Protein AF-X0WGN7-F1 (afdb_monomer_lite)

Foldseek 3Di:
DAEDADQDQCPDDPVRVVVCVVVVHQYHHNLLRNCLVVQLVVVVVVCVVVVHDDDPVVSVVSSVVVSVVSVVQLQVQCVVVPNHSPSVRSNVRSVD

Secondary structure (DSSP, 8-state):
--EEE--SSS-S-HHHHHHHHHTT-EEE-HHHHTTHHHHHHHHHHHHHHHT-PPPHHHHHHHHHHHHHHHHHHHHHHHHHTT-TT-HHHHHHHHT-

Organism: NCBI:txid412755

InterPro domains:
  IPR006096 Glutamate/phenylalanine/leucine/valine/L-tryptophan dehydrogenase, C-terminal [PF00208] (3-96)
  IPR006096 Glutamate/phenylalanine/leucine/valine/L-tryptophan dehydrogenase, C-terminal [SM00839] (1-96)
  IPR036291 NAD(P)-binding domain superfamily [SSF51735] (3-96)
  IPR050724 Glutamate/Leucine/Phenylalanine/Valine dehydrogenases [PTHR43571] (3-96)

Sequence (96 aa):
MLLVSEGANMPTVPEGVDIFLQEKLLYGPGKAANAGGVSVSGLEMTQNSMRLVWTREEVDNRLKMIMKSIHQTSLEAAEQYGTPGNYVNGANIAGF

Structure (mmCIF, N/CA/C/O backbone):
data_AF-X0WGN7-F1
#
_entry.id   AF-X0WGN7-F1
#
loop_
_atom_site.group_PDB
_atom_site.id
_atom_site.type_symbol
_atom_site.label_atom_id
_atom_site.label_alt_id
_atom_site.label_comp_id
_atom_site.label_asym_id
_atom_site.label_entity_id
_atom_site.label_seq_id
_atom_site.pdbx_PDB_ins_code
_atom_site.Cartn_x
_atom_site.Cartn_y
_atom_site.Cartn_z
_atom_site.occupancy
_atom_site.B_iso_or_equiv
_atom_site.auth_seq_id
_atom_site.auth_comp_id
_atom_site.auth_asym_id
_atom_site.auth_atom_id
_atom_site.pdbx_PDB_model_num
ATOM 1 N N . MET A 1 1 ? -0.619 -11.488 17.295 1.00 71.88 1 MET A N 1
ATOM 2 C CA . MET A 1 1 ? -1.275 -10.315 16.681 1.00 71.88 1 MET A CA 1
ATOM 3 C C . MET A 1 1 ? -1.707 -10.718 15.284 1.00 71.88 1 MET A C 1
ATOM 5 O O . MET A 1 1 ? -0.892 -11.311 14.587 1.00 71.88 1 MET A O 1
ATOM 9 N N . LEU A 1 2 ? -2.971 -10.495 14.925 1.00 91.56 2 LEU A N 1
ATOM 10 C CA . LEU A 1 2 ? -3.548 -10.902 13.641 1.00 91.56 2 LEU A CA 1
ATOM 11 C C . LEU A 1 2 ? -3.743 -9.660 12.753 1.00 91.56 2 LEU A C 1
ATOM 13 O O . LEU A 1 2 ? -4.064 -8.586 13.264 1.00 91.56 2 LEU A O 1
ATOM 17 N N . LEU A 1 3 ? -3.514 -9.816 11.448 1.00 94.25 3 LEU A N 1
ATOM 18 C CA . LEU A 1 3 ? -3.658 -8.776 10.427 1.00 94.25 3 LEU A CA 1
ATOM 19 C C . LEU A 1 3 ? -4.581 -9.284 9.321 1.00 94.25 3 LEU A C 1
ATOM 21 O O . LEU A 1 3 ? -4.357 -10.371 8.787 1.00 94.25 3 LEU A O 1
ATOM 25 N N . VAL A 1 4 ? -5.557 -8.465 8.942 1.00 96.31 4 VAL A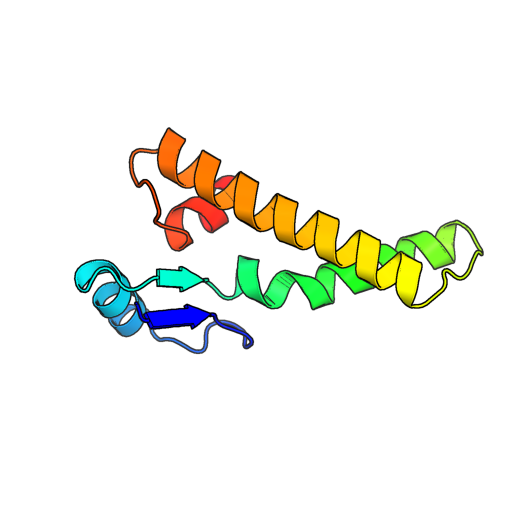 N 1
ATOM 26 C CA . VAL A 1 4 ? -6.343 -8.626 7.713 1.00 96.31 4 VAL A CA 1
ATOM 27 C C . VAL A 1 4 ? -5.885 -7.557 6.724 1.00 96.31 4 VAL A C 1
ATOM 29 O O . VAL A 1 4 ? -5.849 -6.378 7.061 1.00 96.31 4 VAL A O 1
ATOM 32 N N . SER A 1 5 ? -5.501 -7.959 5.513 1.00 96.62 5 SER A N 1
ATOM 33 C CA . SER A 1 5 ? -5.048 -7.050 4.454 1.00 96.62 5 SER A CA 1
ATOM 34 C C . SER A 1 5 ? -5.757 -7.398 3.151 1.00 96.62 5 SER A C 1
ATOM 36 O O . SER A 1 5 ? -5.661 -8.530 2.671 1.00 96.62 5 SER A O 1
ATOM 38 N N . GLU A 1 6 ? -6.507 -6.452 2.598 1.00 97.31 6 GLU A N 1
ATOM 39 C CA . GLU A 1 6 ? -7.357 -6.705 1.438 1.00 97.31 6 GLU A CA 1
ATOM 40 C C . GLU A 1 6 ? -6.557 -6.665 0.129 1.00 97.31 6 GLU A C 1
ATOM 42 O O . GLU A 1 6 ? -6.121 -5.611 -0.331 1.00 97.31 6 GLU A O 1
ATOM 47 N N . GLY A 1 7 ? -6.395 -7.827 -0.509 1.00 94.56 7 GLY A N 1
ATOM 48 C CA . GLY A 1 7 ? -5.830 -7.914 -1.860 1.00 94.56 7 GLY A CA 1
ATOM 49 C C . GLY A 1 7 ? -6.850 -7.622 -2.968 1.00 94.56 7 GLY A C 1
ATOM 50 O O . GLY A 1 7 ? -6.509 -7.026 -3.986 1.00 94.56 7 GLY A O 1
ATOM 51 N N . ALA A 1 8 ? -8.109 -8.023 -2.773 1.00 94.69 8 ALA A N 1
ATOM 52 C CA . ALA A 1 8 ? -9.205 -7.734 -3.698 1.00 94.69 8 ALA A CA 1
ATOM 53 C C . ALA A 1 8 ? -9.787 -6.329 -3.458 1.00 94.69 8 ALA A C 1
ATOM 55 O O . ALA A 1 8 ? -9.446 -5.659 -2.483 1.00 94.69 8 ALA A O 1
ATOM 56 N N . ASN A 1 9 ? -10.674 -5.873 -4.347 1.00 91.38 9 ASN A N 1
ATOM 57 C CA . ASN A 1 9 ? -11.355 -4.592 -4.182 1.00 91.38 9 ASN A CA 1
ATOM 58 C C . ASN A 1 9 ? -12.620 -4.754 -3.326 1.00 91.38 9 ASN A C 1
ATOM 60 O O . ASN A 1 9 ? -13.569 -5.389 -3.777 1.00 91.38 9 ASN A O 1
ATOM 64 N N . MET A 1 10 ? -12.612 -4.178 -2.119 1.00 90.25 10 MET A N 1
ATOM 65 C CA . MET A 1 10 ? -13.712 -4.238 -1.139 1.00 90.25 10 MET A CA 1
ATOM 66 C C . MET A 1 10 ? -14.274 -5.659 -0.893 1.00 90.25 10 MET A C 1
ATOM 68 O O . MET A 1 10 ? -15.479 -5.873 -1.038 1.00 90.25 10 MET A O 1
ATOM 72 N N . PRO A 1 11 ? -13.433 -6.662 -0.555 1.00 95.88 11 PRO A N 1
ATOM 73 C CA . PRO A 1 11 ? -13.907 -8.010 -0.239 1.00 95.88 11 PRO A CA 1
ATOM 74 C C . PRO A 1 11 ? -14.632 -8.100 1.111 1.00 95.88 11 PRO A C 1
ATOM 76 O O . PRO A 1 11 ? -15.435 -9.014 1.297 1.00 95.88 11 PRO A O 1
ATOM 79 N N . THR A 1 12 ? -14.343 -7.197 2.052 1.00 96.81 12 THR A N 1
ATOM 80 C CA . THR A 1 12 ? -14.985 -7.167 3.371 1.00 96.81 12 THR A CA 1
ATOM 81 C C . THR A 1 12 ? -16.193 -6.237 3.340 1.00 96.81 12 THR A C 1
ATOM 83 O O . THR A 1 12 ? -16.089 -5.084 2.923 1.00 96.81 12 THR A O 1
ATOM 86 N N . VAL A 1 13 ? -17.343 -6.717 3.816 1.00 96.69 13 VAL A N 1
ATOM 87 C CA . VAL A 1 13 ? -18.519 -5.860 4.033 1.00 96.69 13 VAL A CA 1
ATOM 88 C C . VAL A 1 13 ? -18.252 -4.852 5.166 1.00 96.69 13 VAL A C 1
ATOM 90 O O . VAL A 1 13 ? -17.475 -5.174 6.071 1.00 96.69 13 VAL A O 1
ATOM 93 N N . PRO A 1 14 ? -18.874 -3.658 5.159 1.00 94.75 14 PRO A N 1
ATOM 94 C CA . PRO A 1 14 ? -18.618 -2.615 6.158 1.00 94.75 14 PRO A CA 1
ATOM 95 C C . PRO A 1 14 ? -18.728 -3.097 7.610 1.00 94.75 14 PRO A C 1
ATOM 97 O O . PRO A 1 14 ? -17.849 -2.814 8.418 1.00 94.75 14 PRO A O 1
ATOM 100 N N . GLU A 1 15 ? -19.729 -3.922 7.917 1.00 97.19 15 GLU A N 1
ATOM 101 C CA . GLU A 1 15 ? -19.943 -4.472 9.259 1.00 97.19 15 GLU A CA 1
ATOM 102 C C . GLU A 1 15 ? -18.771 -5.360 9.710 1.00 97.19 15 GLU A C 1
ATOM 104 O O . GLU A 1 15 ? -18.434 -5.414 10.891 1.00 97.19 15 GLU A O 1
ATOM 109 N N . GLY A 1 16 ? -18.112 -6.046 8.771 1.00 95.94 16 GLY A N 1
ATOM 110 C CA . GLY A 1 16 ? -16.915 -6.837 9.050 1.00 95.94 16 GLY A CA 1
ATOM 111 C C . GLY A 1 16 ? -15.703 -5.964 9.368 1.00 95.94 16 GLY A C 1
ATOM 112 O O . GLY A 1 16 ? -14.930 -6.287 10.268 1.00 95.94 16 GLY A O 1
ATOM 113 N N . VAL A 1 17 ? -15.564 -4.831 8.674 1.00 95.94 17 VAL A N 1
ATOM 114 C CA . VAL A 1 17 ? -14.514 -3.842 8.959 1.00 95.94 17 VAL A CA 1
ATOM 115 C C . VAL A 1 17 ? -14.685 -3.273 10.364 1.00 95.94 17 VAL A C 1
ATOM 117 O O . VAL A 1 17 ? -13.710 -3.207 11.113 1.00 95.94 17 VAL A O 1
ATOM 120 N N . ASP A 1 18 ? -15.917 -2.935 10.749 1.00 95.25 18 ASP A N 1
ATOM 121 C CA . ASP A 1 18 ? -16.223 -2.428 12.088 1.00 95.25 18 ASP A CA 1
ATOM 122 C C . ASP A 1 18 ? -15.817 -3.428 13.176 1.00 95.25 18 ASP A C 1
ATOM 124 O O . ASP A 1 18 ? -15.181 -3.039 14.157 1.00 95.25 18 ASP A O 1
ATOM 128 N N . ILE A 1 19 ? -16.099 -4.721 12.977 1.00 96.25 19 ILE A N 1
ATOM 129 C CA . ILE A 1 19 ? -15.672 -5.787 13.896 1.00 96.25 19 ILE A CA 1
ATOM 130 C C . ILE A 1 19 ? -14.144 -5.824 14.010 1.00 96.25 19 ILE A C 1
ATOM 132 O O . ILE A 1 19 ? -13.613 -5.874 15.118 1.00 96.25 19 ILE A O 1
ATOM 136 N N . PHE A 1 20 ? -13.411 -5.761 12.894 1.00 95.62 20 PHE A N 1
ATOM 137 C CA . PHE A 1 20 ? -11.944 -5.781 12.933 1.00 95.62 20 PHE A CA 1
ATOM 138 C C . PHE A 1 20 ? -11.370 -4.599 13.720 1.00 95.62 20 PHE A C 1
ATOM 140 O O . PHE A 1 20 ? -10.447 -4.781 14.517 1.00 95.62 20 PHE A O 1
ATOM 147 N N . LEU A 1 21 ? -11.932 -3.404 13.536 1.00 93.50 21 LEU A N 1
ATOM 148 C CA . LEU A 1 21 ? -11.504 -2.200 14.247 1.00 93.50 21 LEU A CA 1
ATOM 149 C C . LEU A 1 21 ? -11.854 -2.258 15.742 1.00 93.50 21 LEU A C 1
ATOM 151 O O . LEU A 1 21 ? -11.015 -1.911 16.576 1.00 93.50 21 LEU A O 1
ATOM 155 N N . GLN A 1 22 ? -13.055 -2.725 16.094 1.00 93.94 22 GLN A N 1
ATOM 156 C CA . GLN A 1 22 ? -13.503 -2.876 17.486 1.00 93.94 22 GLN A CA 1
ATOM 157 C C . GLN A 1 22 ? -12.648 -3.886 18.259 1.00 93.94 22 GLN A C 1
ATOM 159 O O . GLN A 1 22 ? -12.215 -3.601 19.377 1.00 93.94 22 GLN A O 1
ATOM 164 N N . GLU A 1 23 ? -12.325 -5.017 17.631 1.00 94.69 23 GLU A N 1
ATOM 165 C CA . GLU A 1 23 ? -11.459 -6.063 18.190 1.00 94.69 23 GLU A CA 1
ATOM 166 C C . GLU A 1 23 ? -9.965 -5.691 18.162 1.00 94.69 23 GLU A C 1
ATOM 168 O O . GLU A 1 23 ? -9.108 -6.485 18.555 1.00 94.69 23 GLU A O 1
ATOM 173 N N . LYS A 1 24 ? -9.626 -4.470 17.717 1.00 91.31 24 LYS A N 1
ATOM 174 C CA . LYS A 1 24 ? -8.250 -3.952 17.613 1.00 91.31 24 LYS A CA 1
ATOM 175 C C . LYS A 1 24 ? -7.341 -4.854 16.771 1.00 91.31 24 LYS A C 1
ATOM 177 O O . LYS A 1 24 ? -6.138 -4.963 17.030 1.00 91.31 24 LYS A O 1
ATOM 182 N N . LEU A 1 25 ? -7.910 -5.502 15.757 1.00 94.81 25 LEU A N 1
ATOM 183 C CA . LEU A 1 25 ? -7.145 -6.199 14.736 1.00 94.81 25 LEU A CA 1
ATOM 184 C C . LEU A 1 25 ? -6.460 -5.178 13.833 1.00 94.81 25 LEU A C 1
ATOM 186 O O . LEU A 1 25 ? -7.006 -4.116 13.532 1.00 94.81 25 LEU A O 1
ATOM 190 N N . LEU A 1 26 ? -5.260 -5.515 13.363 1.00 94.62 26 LEU A N 1
ATOM 191 C CA . LEU A 1 26 ? -4.646 -4.716 12.314 1.00 94.62 26 LEU A CA 1
ATOM 192 C C . LEU A 1 26 ? -5.451 -4.921 11.028 1.00 94.62 26 LEU A C 1
ATOM 194 O O . LEU A 1 26 ? -5.717 -6.061 10.637 1.00 94.62 26 LEU A O 1
ATOM 198 N N . TYR A 1 27 ? -5.815 -3.823 10.372 1.00 96.62 27 TYR A N 1
ATOM 199 C CA . TYR A 1 27 ? -6.628 -3.847 9.163 1.00 96.62 27 TYR A CA 1
ATOM 200 C C . TYR A 1 27 ? -6.019 -2.962 8.074 1.00 96.62 27 TYR A C 1
ATOM 202 O O . TYR A 1 27 ? -5.848 -1.762 8.272 1.00 96.62 27 TYR A O 1
ATOM 210 N N . GLY A 1 28 ? -5.681 -3.558 6.930 1.00 96.69 28 GLY A N 1
ATOM 211 C CA . GLY A 1 28 ? -5.181 -2.877 5.737 1.00 96.69 28 GLY A CA 1
ATOM 212 C C . GLY A 1 28 ? -6.264 -2.802 4.654 1.00 96.69 28 GLY A C 1
ATOM 213 O O . GLY A 1 28 ? -6.529 -3.828 4.024 1.00 96.69 28 GLY A O 1
ATOM 214 N N . PRO A 1 29 ? -6.881 -1.630 4.405 1.00 96.69 29 PRO A N 1
ATOM 215 C CA . PRO A 1 29 ? -7.963 -1.496 3.434 1.00 96.69 29 PRO A CA 1
ATOM 216 C C . PRO A 1 29 ? -7.453 -1.658 2.002 1.00 96.69 29 PRO A C 1
ATOM 218 O O . PRO A 1 29 ? -6.340 -1.224 1.680 1.00 96.69 29 PRO A O 1
ATOM 221 N N . GLY A 1 30 ? -8.297 -2.195 1.118 1.00 94.56 30 GLY A N 1
ATOM 222 C CA . GLY A 1 30 ? -7.922 -2.528 -0.259 1.00 94.56 30 GLY A CA 1
ATOM 223 C C . GLY A 1 30 ? -7.301 -1.355 -1.004 1.00 94.56 30 GLY A C 1
ATOM 224 O O . GLY A 1 30 ? -6.222 -1.500 -1.564 1.00 94.56 30 GLY A O 1
ATOM 225 N N . LYS A 1 31 ? -7.887 -0.156 -0.897 1.00 94.00 31 LYS A N 1
ATOM 226 C CA . LYS A 1 31 ? -7.369 1.056 -1.560 1.00 94.00 31 LYS A CA 1
ATOM 227 C C . LYS A 1 31 ? -5.901 1.388 -1.268 1.00 94.00 31 LYS A C 1
ATOM 229 O O . LYS A 1 31 ? -5.278 2.068 -2.073 1.00 94.00 31 LYS A O 1
ATOM 234 N N . ALA A 1 32 ? -5.368 0.940 -0.132 1.00 96.06 32 ALA A N 1
ATOM 235 C CA . ALA A 1 32 ? -3.963 1.089 0.222 1.00 96.06 32 ALA A CA 1
ATOM 236 C C . ALA A 1 32 ? -3.191 -0.212 -0.040 1.00 96.06 32 ALA A C 1
ATOM 238 O O . ALA A 1 32 ? -2.148 -0.193 -0.688 1.00 96.06 32 ALA A O 1
ATOM 239 N N . ALA A 1 33 ? -3.711 -1.350 0.426 1.00 96.38 33 ALA A N 1
ATOM 240 C CA . ALA A 1 33 ? -3.032 -2.643 0.364 1.00 96.38 33 ALA A CA 1
ATOM 241 C C . ALA A 1 33 ? -2.837 -3.168 -1.071 1.00 96.38 33 ALA A C 1
ATOM 243 O O . ALA A 1 33 ? -1.783 -3.724 -1.382 1.00 96.38 33 ALA A O 1
ATOM 244 N N . ASN A 1 34 ? -3.812 -2.957 -1.960 1.00 96.06 34 ASN A N 1
ATOM 245 C CA . ASN A 1 34 ? -3.785 -3.431 -3.348 1.00 96.06 34 ASN A CA 1
ATOM 246 C C . ASN A 1 34 ? -3.314 -2.370 -4.366 1.00 96.06 34 ASN A C 1
ATOM 248 O O . ASN A 1 34 ? -3.207 -2.661 -5.561 1.00 96.06 34 ASN A O 1
ATOM 252 N N . ALA A 1 35 ? -2.940 -1.170 -3.899 1.00 97.12 35 ALA A N 1
ATOM 253 C CA . ALA A 1 35 ? -2.502 -0.046 -4.735 1.00 97.12 35 ALA A CA 1
ATOM 254 C C . ALA A 1 35 ? -1.249 -0.339 -5.583 1.00 97.12 35 ALA A C 1
ATOM 256 O O . ALA A 1 35 ? -0.938 0.397 -6.525 1.00 97.12 35 ALA A O 1
ATOM 257 N N . GLY A 1 36 ? -0.534 -1.428 -5.287 1.00 97.06 36 GLY A N 1
ATOM 258 C CA . GLY A 1 36 ? 0.639 -1.858 -6.039 1.00 97.06 36 GLY A CA 1
ATOM 259 C C . GLY A 1 36 ? 0.369 -2.074 -7.531 1.00 97.06 36 GLY A C 1
ATOM 260 O O . GLY A 1 36 ? 1.204 -1.700 -8.350 1.00 97.06 36 GLY A O 1
ATOM 261 N N . GLY A 1 37 ? -0.806 -2.590 -7.911 1.00 96.50 37 GLY A N 1
ATOM 262 C CA . GLY A 1 37 ? -1.145 -2.807 -9.326 1.00 96.50 37 GLY A CA 1
ATOM 263 C C . GLY A 1 37 ? -1.224 -1.503 -10.128 1.00 96.50 37 GLY A C 1
ATOM 264 O O . GLY A 1 37 ? -0.606 -1.368 -11.186 1.00 96.50 37 GLY A O 1
ATOM 265 N N . VAL A 1 38 ? -1.920 -0.501 -9.581 1.00 97.06 38 VAL A N 1
ATOM 266 C CA . VAL A 1 38 ? -2.004 0.843 -10.180 1.00 97.06 38 VAL A CA 1
ATOM 267 C C . VAL A 1 38 ? -0.635 1.525 -10.169 1.00 97.06 38 VAL A C 1
ATOM 269 O O . VAL A 1 38 ? -0.243 2.145 -11.155 1.00 97.06 38 VAL A O 1
ATOM 272 N N . SER A 1 39 ? 0.134 1.349 -9.093 1.00 97.56 39 SER A N 1
ATOM 273 C CA . SER A 1 39 ? 1.483 1.908 -8.963 1.00 97.56 39 SER A CA 1
ATOM 274 C C . SER A 1 39 ? 2.418 1.402 -10.062 1.00 97.56 39 SER A C 1
ATOM 276 O O . SER A 1 39 ? 3.072 2.201 -10.730 1.00 97.56 39 SER A O 1
ATOM 278 N N . VAL A 1 40 ? 2.451 0.087 -10.308 1.00 97.69 40 VAL A N 1
ATOM 279 C CA . VAL A 1 40 ? 3.263 -0.503 -11.387 1.00 97.69 40 VAL A CA 1
ATOM 280 C C . VAL A 1 40 ? 2.770 -0.057 -12.764 1.00 97.69 40 VAL A C 1
ATOM 282 O O . VAL A 1 40 ? 3.597 0.212 -13.629 1.00 97.69 40 VAL A O 1
AT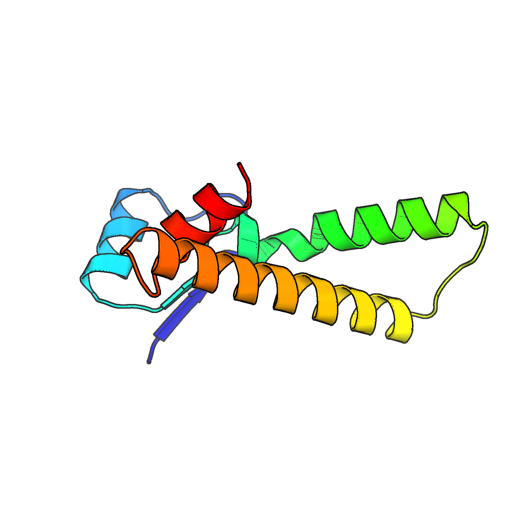OM 285 N N . SER A 1 41 ? 1.460 0.127 -12.950 1.00 97.94 41 SER A N 1
ATOM 286 C CA . SER A 1 41 ? 0.912 0.693 -14.195 1.00 97.94 41 SER A CA 1
ATOM 287 C C . SER A 1 41 ? 1.424 2.124 -14.439 1.00 97.94 41 SER A C 1
ATOM 289 O O . SER A 1 41 ? 1.827 2.470 -15.548 1.00 97.94 41 SER A O 1
ATOM 291 N N . GLY A 1 42 ? 1.515 2.955 -13.395 1.00 97.94 42 GLY A N 1
ATOM 292 C CA . GLY A 1 42 ? 2.136 4.284 -13.487 1.00 97.94 42 GLY A CA 1
ATOM 293 C C . GLY A 1 42 ? 3.643 4.236 -13.788 1.00 97.94 42 GLY A C 1
ATOM 294 O O . GLY A 1 42 ? 4.161 5.051 -14.560 1.00 97.94 42 GLY A O 1
ATOM 295 N N . LEU A 1 43 ? 4.357 3.248 -13.237 1.00 98.12 43 LEU A N 1
ATOM 296 C CA . LEU A 1 43 ? 5.764 2.998 -13.575 1.00 98.12 43 LEU A CA 1
ATOM 297 C C . LEU A 1 43 ? 5.927 2.561 -15.040 1.00 98.12 43 LEU A C 1
ATOM 299 O O . LEU A 1 43 ? 6.878 2.981 -15.697 1.00 98.12 43 LEU A O 1
ATOM 303 N N . GLU A 1 44 ? 5.008 1.759 -15.576 1.00 98.00 44 GLU A N 1
ATOM 304 C CA . GLU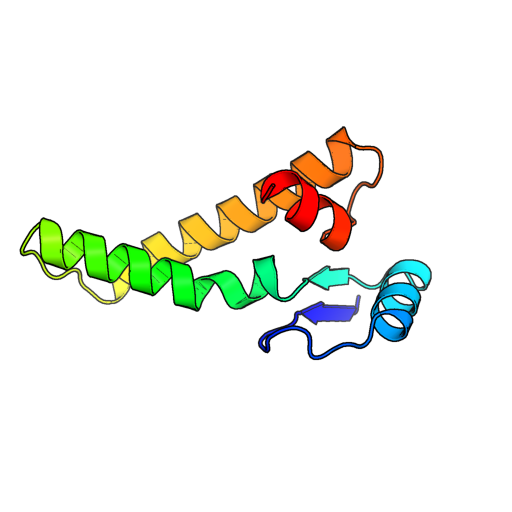 A 1 44 ? 4.971 1.373 -16.993 1.00 98.00 44 GLU A CA 1
ATOM 305 C C . GLU A 1 44 ? 4.780 2.596 -17.902 1.00 98.00 44 GLU A C 1
ATOM 307 O O . GLU A 1 44 ? 5.554 2.806 -18.836 1.00 98.00 44 GLU A O 1
ATOM 312 N N . MET A 1 45 ? 3.823 3.473 -17.587 1.00 97.88 45 MET A N 1
ATOM 313 C CA . MET A 1 45 ? 3.614 4.725 -18.329 1.00 97.88 45 MET A CA 1
ATOM 314 C C . MET A 1 45 ? 4.860 5.627 -18.320 1.00 97.88 45 MET A C 1
ATOM 316 O O . MET A 1 45 ? 5.177 6.270 -19.328 1.00 97.88 45 MET A O 1
ATOM 320 N N . THR A 1 46 ? 5.593 5.652 -17.203 1.00 97.69 46 THR A N 1
ATOM 321 C CA . THR A 1 46 ? 6.852 6.403 -17.077 1.00 97.69 46 THR A CA 1
ATOM 322 C C . THR A 1 46 ? 7.943 5.816 -17.975 1.00 97.69 46 THR A C 1
ATOM 324 O O . THR A 1 46 ? 8.569 6.555 -18.735 1.00 97.69 46 THR A O 1
ATOM 327 N N . GLN A 1 47 ? 8.129 4.493 -17.954 1.00 98.00 47 GLN A N 1
ATOM 328 C CA . GLN A 1 47 ? 9.066 3.781 -18.835 1.00 98.00 47 GLN A CA 1
ATOM 329 C C . GLN A 1 47 ? 8.767 4.050 -20.315 1.00 98.00 47 GLN A C 1
ATOM 331 O O . GLN A 1 47 ? 9.669 4.416 -21.072 1.00 98.00 47 GLN A O 1
ATOM 336 N N . ASN A 1 48 ? 7.490 3.973 -20.707 1.00 97.62 48 ASN A N 1
ATOM 337 C CA . ASN A 1 48 ? 7.036 4.261 -22.070 1.00 97.62 48 ASN A CA 1
ATOM 338 C C . ASN A 1 48 ? 7.361 5.701 -22.495 1.00 97.62 48 ASN A C 1
ATOM 340 O O . ASN A 1 48 ? 7.867 5.926 -23.595 1.00 97.62 48 ASN A O 1
ATOM 344 N N . SER A 1 49 ? 7.135 6.674 -21.609 1.00 97.62 49 SER A N 1
ATOM 345 C CA . SER A 1 49 ? 7.438 8.087 -21.875 1.00 97.62 49 SER A CA 1
ATOM 346 C C . SER A 1 49 ? 8.944 8.348 -21.998 1.00 97.62 49 SER A C 1
ATOM 348 O O . SER A 1 49 ? 9.369 9.139 -22.840 1.00 97.62 49 SER A O 1
ATOM 350 N N . MET A 1 50 ? 9.760 7.656 -21.198 1.00 97.12 50 MET A N 1
ATOM 351 C CA . MET A 1 50 ? 11.225 7.762 -21.217 1.00 97.12 50 MET A CA 1
ATOM 352 C C . MET A 1 50 ? 11.890 6.917 -22.313 1.00 97.12 50 MET A C 1
ATOM 354 O O . MET A 1 50 ? 13.077 7.103 -22.575 1.00 97.12 50 MET A O 1
ATOM 358 N N . ARG A 1 51 ? 11.150 5.998 -22.950 1.00 96.56 51 ARG A N 1
ATOM 359 C CA . ARG A 1 51 ? 11.659 5.007 -23.920 1.00 96.56 51 ARG A CA 1
ATOM 360 C C . ARG A 1 51 ? 12.798 4.150 -23.355 1.00 96.56 51 ARG A C 1
ATOM 362 O O . ARG A 1 51 ? 13.760 3.831 -24.050 1.00 96.56 51 ARG A O 1
ATOM 369 N N . LEU A 1 52 ? 12.672 3.784 -22.086 1.00 96.00 52 LEU A N 1
ATOM 370 C CA . LEU A 1 52 ? 13.628 2.993 -21.317 1.00 96.00 52 LEU A CA 1
ATOM 371 C C . LEU A 1 52 ? 12.866 1.869 -20.625 1.00 96.00 52 LEU A C 1
ATOM 373 O O . LEU A 1 52 ? 11.798 2.105 -20.069 1.00 96.00 52 LEU A O 1
ATOM 377 N N . VAL A 1 53 ? 13.454 0.678 -20.602 1.00 96.12 53 VAL A N 1
ATOM 378 C CA . VAL A 1 53 ? 12.952 -0.447 -19.811 1.00 96.12 53 VAL A CA 1
ATOM 379 C C . VAL A 1 53 ? 13.816 -0.583 -18.566 1.00 96.12 53 VAL A C 1
ATOM 381 O O . VAL A 1 53 ? 15.041 -0.647 -18.665 1.00 96.12 53 VAL A O 1
ATOM 384 N N . TRP A 1 54 ? 13.177 -0.626 -17.402 1.00 98.00 54 TRP A N 1
ATOM 385 C CA . TRP A 1 54 ? 13.836 -0.948 -16.144 1.00 98.00 54 TRP A CA 1
ATOM 386 C C . TRP A 1 54 ? 13.903 -2.456 -15.941 1.00 98.00 54 TRP A C 1
ATOM 388 O O . TRP A 1 54 ? 13.056 -3.227 -16.395 1.00 98.00 54 TRP A O 1
ATOM 398 N N . THR A 1 55 ? 14.912 -2.886 -15.201 1.00 98.31 55 THR A N 1
ATOM 399 C CA . THR A 1 55 ? 14.996 -4.255 -14.708 1.00 98.31 55 THR A CA 1
ATOM 400 C C . THR A 1 55 ? 13.866 -4.545 -13.718 1.00 98.31 55 THR A C 1
ATOM 402 O O . THR A 1 55 ? 13.306 -3.653 -13.074 1.00 98.31 55 THR A O 1
ATOM 405 N N . ARG A 1 56 ? 13.561 -5.833 -13.528 1.00 97.94 56 ARG A N 1
ATOM 406 C CA . ARG A 1 56 ? 12.608 -6.281 -12.501 1.00 97.94 56 ARG A CA 1
ATOM 407 C C . ARG A 1 56 ? 12.970 -5.757 -11.107 1.00 97.94 56 ARG A C 1
ATOM 409 O O . ARG A 1 56 ? 12.074 -5.404 -10.349 1.00 97.94 56 ARG A O 1
ATOM 416 N N . GLU A 1 57 ? 14.259 -5.723 -10.774 1.00 98.44 57 GLU A N 1
ATOM 417 C CA . GLU A 1 57 ? 14.746 -5.265 -9.471 1.00 98.44 57 GLU A CA 1
ATOM 418 C C . GLU A 1 57 ? 14.497 -3.766 -9.264 1.00 98.44 57 GLU A C 1
ATOM 420 O O . GLU A 1 57 ? 14.028 -3.356 -8.204 1.00 98.44 57 GLU A O 1
ATOM 425 N N . GLU A 1 58 ? 14.730 -2.944 -10.288 1.00 98.19 58 GLU A N 1
ATOM 426 C CA . GLU A 1 58 ? 14.431 -1.511 -10.235 1.00 98.19 58 GLU A CA 1
ATOM 427 C C . GLU A 1 58 ? 12.932 -1.245 -10.060 1.00 98.19 58 GLU A C 1
ATOM 429 O O . GLU A 1 58 ? 12.552 -0.397 -9.248 1.00 98.19 58 GLU A O 1
ATOM 434 N N . VAL A 1 59 ? 12.072 -1.980 -10.775 1.00 98.38 59 VAL A N 1
ATOM 435 C CA . VAL A 1 59 ? 10.611 -1.874 -10.624 1.00 98.38 59 VAL A CA 1
ATOM 436 C C . VAL A 1 59 ? 10.176 -2.301 -9.221 1.00 98.38 59 VAL A C 1
ATOM 438 O O . VAL A 1 59 ? 9.407 -1.585 -8.582 1.00 98.38 59 VAL A O 1
ATOM 441 N N . ASP A 1 60 ? 10.696 -3.418 -8.708 1.00 98.56 60 ASP A N 1
ATOM 442 C CA . ASP A 1 60 ? 10.381 -3.923 -7.365 1.00 98.56 60 ASP A CA 1
ATOM 443 C C . ASP A 1 60 ? 10.835 -2.951 -6.263 1.00 98.56 60 ASP A C 1
ATOM 445 O O . ASP A 1 60 ? 10.083 -2.651 -5.335 1.00 98.56 60 ASP A O 1
ATOM 449 N N . ASN A 1 61 ? 12.031 -2.371 -6.387 1.00 98.62 61 ASN A N 1
ATOM 450 C CA . ASN A 1 61 ? 12.528 -1.373 -5.440 1.00 98.62 61 ASN A CA 1
ATOM 451 C C . ASN A 1 61 ? 11.668 -0.104 -5.444 1.00 98.62 61 ASN A C 1
ATOM 453 O O . ASN A 1 61 ? 11.328 0.414 -4.377 1.00 98.62 61 A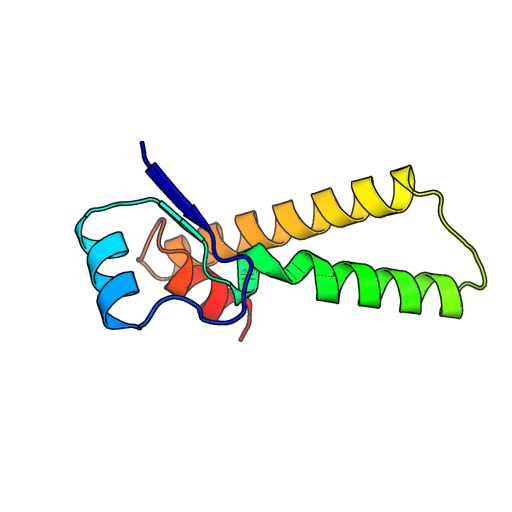SN A O 1
ATOM 457 N N . ARG A 1 62 ? 11.254 0.373 -6.624 1.00 98.44 62 ARG A N 1
ATOM 458 C CA . ARG A 1 62 ? 10.321 1.505 -6.746 1.00 98.44 62 ARG A CA 1
ATOM 459 C C . ARG A 1 62 ? 8.961 1.181 -6.141 1.00 98.44 62 ARG A C 1
ATOM 461 O O . ARG A 1 62 ? 8.450 1.982 -5.362 1.00 98.44 62 ARG A O 1
ATOM 468 N N . LEU A 1 63 ? 8.413 0.001 -6.421 1.00 98.50 63 LEU A N 1
ATOM 469 C CA . LEU A 1 63 ? 7.154 -0.454 -5.836 1.00 98.50 63 LEU A CA 1
ATOM 470 C C . LEU A 1 63 ? 7.230 -0.493 -4.304 1.00 98.50 63 LEU A C 1
ATOM 472 O O . LEU A 1 63 ? 6.351 0.048 -3.638 1.00 98.50 63 LEU A O 1
ATOM 476 N N . LYS A 1 64 ? 8.297 -1.054 -3.724 1.00 98.62 64 LYS A N 1
ATOM 477 C CA . LYS A 1 64 ? 8.500 -1.070 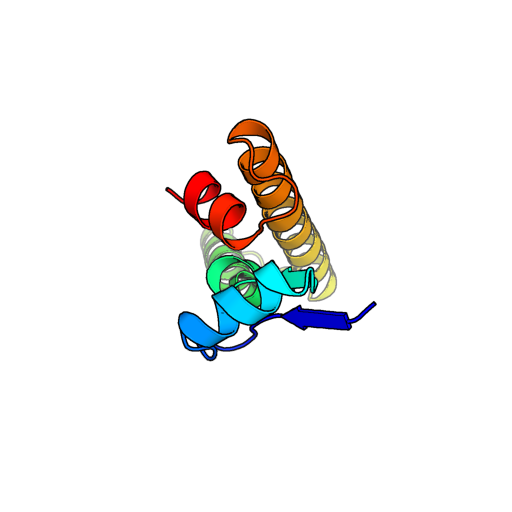-2.264 1.00 98.62 64 LYS A CA 1
ATOM 478 C C . LYS A 1 64 ? 8.536 0.334 -1.669 1.00 98.62 64 LYS A C 1
ATOM 480 O O . LYS A 1 64 ? 7.978 0.539 -0.593 1.00 98.62 64 LYS A O 1
ATOM 485 N N . MET A 1 65 ? 9.180 1.291 -2.338 1.00 98.56 65 MET A N 1
ATOM 486 C CA . MET A 1 65 ? 9.188 2.690 -1.893 1.00 98.56 65 MET A CA 1
ATOM 487 C C . MET A 1 65 ? 7.780 3.293 -1.914 1.00 98.56 65 MET A C 1
ATOM 489 O O . MET A 1 65 ? 7.374 3.900 -0.926 1.00 98.56 65 MET A O 1
ATOM 493 N N . ILE A 1 66 ? 7.014 3.063 -2.983 1.00 98.44 66 ILE A N 1
ATOM 494 C CA . ILE A 1 66 ? 5.632 3.549 -3.102 1.00 98.44 66 ILE A CA 1
ATOM 495 C C . ILE A 1 66 ? 4.748 2.951 -2.002 1.00 98.44 66 ILE A C 1
ATOM 497 O O . ILE A 1 66 ? 4.080 3.692 -1.287 1.00 98.44 66 ILE A O 1
ATOM 501 N N . MET A 1 67 ? 4.791 1.633 -1.793 1.00 98.38 67 MET A N 1
ATOM 502 C CA . MET A 1 67 ? 3.970 0.975 -0.767 1.00 98.38 67 MET A CA 1
ATOM 503 C C . MET A 1 67 ? 4.330 1.434 0.653 1.00 98.38 67 MET A C 1
ATOM 505 O O . MET A 1 67 ? 3.438 1.624 1.478 1.00 98.38 67 MET A O 1
ATOM 509 N N . LYS A 1 68 ? 5.619 1.666 0.942 1.00 98.38 68 LYS A N 1
ATOM 510 C CA . LYS A 1 68 ? 6.056 2.269 2.214 1.00 98.38 68 LYS A CA 1
ATOM 511 C C . LYS A 1 68 ? 5.536 3.694 2.376 1.00 98.38 68 LYS A C 1
ATOM 513 O O . LYS A 1 68 ? 5.115 4.050 3.470 1.00 98.38 68 LYS A O 1
ATOM 518 N N . SER A 1 69 ? 5.533 4.482 1.301 1.00 98.25 69 SER A N 1
ATOM 519 C CA . SER A 1 69 ? 4.965 5.830 1.320 1.00 98.25 69 SER A CA 1
ATOM 520 C C . SER A 1 69 ? 3.471 5.790 1.629 1.00 98.25 69 SER A C 1
ATOM 522 O O . SER A 1 69 ? 3.036 6.481 2.537 1.00 98.25 69 SER A O 1
ATOM 524 N N . ILE A 1 70 ? 2.696 4.937 0.950 1.00 98.06 70 ILE A N 1
ATOM 525 C CA . ILE A 1 70 ? 1.249 4.781 1.190 1.00 98.06 70 ILE A CA 1
ATOM 526 C C . ILE A 1 70 ? 0.972 4.408 2.650 1.00 98.06 70 ILE A C 1
ATOM 528 O O . ILE A 1 70 ? 0.081 4.977 3.283 1.00 98.06 70 ILE A O 1
ATOM 532 N N . HIS A 1 71 ? 1.749 3.470 3.194 1.00 97.56 71 HIS A N 1
ATOM 533 C CA . HIS A 1 71 ? 1.672 3.073 4.596 1.00 97.56 71 HIS A CA 1
ATOM 534 C C . HIS A 1 71 ? 1.931 4.253 5.541 1.00 97.56 71 HIS A C 1
ATOM 536 O O . HIS A 1 71 ? 1.109 4.522 6.416 1.00 97.56 71 HIS A O 1
ATOM 542 N N . GLN A 1 72 ? 3.035 4.975 5.332 1.00 98.19 72 GLN A N 1
ATOM 543 C CA . GLN A 1 72 ? 3.426 6.109 6.165 1.00 98.19 72 GLN A CA 1
ATOM 544 C C . GLN A 1 72 ? 2.380 7.229 6.116 1.00 98.19 72 GLN A C 1
ATOM 546 O O . GLN A 1 72 ? 1.906 7.667 7.159 1.00 98.19 72 GLN A O 1
ATOM 551 N N . THR A 1 73 ? 1.945 7.627 4.918 1.00 97.81 73 THR A N 1
ATOM 552 C CA . THR A 1 73 ? 0.943 8.687 4.745 1.00 97.81 73 THR A CA 1
ATOM 553 C C . THR A 1 73 ? -0.400 8.300 5.367 1.00 97.81 73 THR A C 1
ATOM 555 O O . THR A 1 73 ? -1.060 9.140 5.972 1.00 97.81 73 THR A O 1
ATOM 558 N N . SER A 1 74 ? -0.797 7.025 5.286 1.00 97.94 74 SER A N 1
ATOM 559 C CA . SER A 1 74 ? -2.019 6.550 5.948 1.00 97.94 74 SER A CA 1
ATOM 560 C C . SE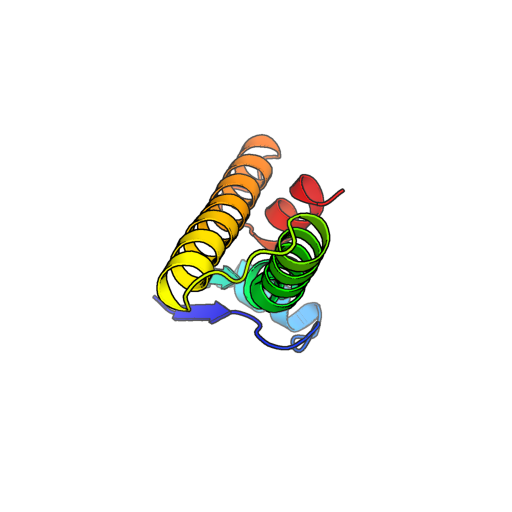R A 1 74 ? -1.916 6.655 7.472 1.00 97.94 74 SER A C 1
ATOM 562 O O . SER A 1 74 ? -2.870 7.085 8.116 1.00 97.94 74 SER A O 1
ATOM 564 N N . LEU A 1 75 ? -0.775 6.285 8.061 1.00 97.19 75 LEU A N 1
ATOM 565 C CA . LEU A 1 75 ? -0.557 6.400 9.506 1.00 97.19 75 LEU A CA 1
ATOM 566 C C . LEU A 1 75 ? -0.578 7.855 9.975 1.00 97.19 75 LEU A C 1
ATOM 568 O O . LEU A 1 75 ? -1.305 8.177 10.912 1.00 97.19 75 LEU A O 1
ATOM 572 N N . GLU A 1 76 ? 0.173 8.722 9.298 1.00 98.00 76 GLU A N 1
ATOM 573 C CA . GLU A 1 76 ? 0.265 10.148 9.625 1.00 98.00 76 GLU A CA 1
ATOM 574 C C . GLU A 1 76 ? -1.099 10.832 9.532 1.00 98.00 76 GLU A C 1
ATOM 576 O O . GLU A 1 76 ? -1.498 11.538 10.457 1.00 98.00 76 GLU A O 1
ATOM 581 N N . ALA A 1 77 ? -1.858 10.568 8.464 1.00 97.81 77 ALA A N 1
ATOM 582 C CA . ALA A 1 77 ? -3.204 11.105 8.306 1.00 97.81 77 ALA A CA 1
ATOM 583 C C . ALA A 1 77 ? -4.150 10.601 9.407 1.00 97.81 77 ALA A C 1
ATOM 585 O O . ALA A 1 77 ? -4.921 11.372 9.975 1.00 97.81 77 ALA A O 1
ATOM 586 N N . ALA A 1 78 ? -4.085 9.314 9.752 1.00 97.31 78 ALA A N 1
ATOM 587 C CA . ALA A 1 78 ? -4.918 8.757 10.811 1.00 97.31 78 ALA A CA 1
ATOM 588 C C . ALA A 1 78 ? -4.611 9.401 12.176 1.00 97.31 78 ALA A C 1
ATOM 590 O O . ALA A 1 78 ? -5.536 9.718 12.928 1.00 97.31 78 ALA A O 1
ATOM 591 N N . GLU A 1 79 ? -3.330 9.623 12.481 1.00 97.25 79 GLU A N 1
ATOM 592 C CA . GLU A 1 79 ? -2.867 10.270 13.711 1.00 97.25 79 GLU A CA 1
ATOM 593 C C . GLU A 1 79 ? -3.254 11.752 13.764 1.00 97.25 79 GLU A C 1
ATOM 595 O O . GLU A 1 79 ? -3.854 12.193 14.747 1.00 97.25 79 GLU A O 1
ATOM 600 N N . GLN A 1 80 ? -3.020 12.499 12.682 1.00 97.25 80 GLN A N 1
ATOM 601 C CA . GLN A 1 80 ? -3.352 13.923 12.576 1.00 97.25 80 GLN A CA 1
ATOM 602 C C . GLN A 1 80 ? -4.848 14.200 12.793 1.00 97.25 80 GLN A C 1
ATOM 604 O O . GLN A 1 80 ? -5.210 15.235 13.353 1.00 97.25 80 GLN A O 1
ATOM 609 N N . TYR A 1 81 ? -5.716 13.276 12.380 1.00 95.88 81 TYR A N 1
ATOM 610 C CA . TYR A 1 81 ? -7.172 13.407 12.489 1.00 95.88 81 TYR A CA 1
ATOM 611 C C . TYR A 1 81 ? -7.764 12.654 13.695 1.00 95.88 81 TYR A C 1
ATOM 613 O O . TYR A 1 81 ? -8.973 12.434 13.763 1.00 95.88 81 TYR A O 1
ATOM 621 N N . GLY A 1 82 ? -6.932 12.278 14.674 1.00 95.88 82 GLY A N 1
ATOM 622 C CA . GLY A 1 82 ? -7.383 11.771 15.975 1.00 95.88 82 GLY A CA 1
ATOM 623 C C . GLY A 1 82 ? -7.833 10.309 15.987 1.00 95.88 82 GLY A C 1
ATOM 624 O O . GLY A 1 82 ? -8.506 9.881 16.923 1.00 95.88 82 GLY A O 1
ATOM 625 N N . THR A 1 83 ? -7.463 9.526 14.973 1.00 95.50 83 THR A N 1
ATOM 626 C CA . THR A 1 83 ? -7.786 8.091 14.860 1.00 95.50 83 THR A CA 1
ATOM 627 C C . THR A 1 83 ? -6.521 7.243 14.650 1.00 95.50 83 THR A C 1
ATOM 629 O O . THR A 1 83 ? -6.433 6.502 13.672 1.00 95.50 83 THR A O 1
ATOM 632 N N . PRO A 1 84 ? -5.511 7.341 15.538 1.00 94.94 84 PRO A N 1
ATOM 633 C CA . PRO A 1 84 ? -4.203 6.719 15.335 1.00 94.94 84 PRO A CA 1
ATOM 634 C C . PRO A 1 84 ? -4.315 5.206 15.109 1.00 94.94 84 PRO A C 1
ATOM 636 O O . PRO A 1 84 ? -5.024 4.501 15.827 1.00 94.94 84 PRO A O 1
ATOM 639 N N . GLY A 1 85 ? -3.614 4.708 14.088 1.00 92.50 85 GLY A N 1
ATOM 640 C CA . GLY A 1 85 ? -3.637 3.295 13.694 1.00 92.50 85 GLY A CA 1
ATOM 641 C C . GLY A 1 85 ? -4.860 2.860 12.874 1.00 92.50 85 GLY A C 1
ATOM 642 O O . GLY A 1 85 ? -4.883 1.724 12.401 1.00 92.50 85 GLY A O 1
ATOM 643 N N . ASN A 1 86 ? -5.850 3.732 12.645 1.00 95.00 86 ASN A N 1
ATOM 644 C CA . ASN A 1 86 ? -6.989 3.434 11.777 1.00 95.00 86 ASN A CA 1
ATOM 645 C C . ASN A 1 86 ? -6.644 3.711 10.303 1.00 95.00 86 ASN A C 1
ATOM 647 O O . ASN A 1 86 ? -6.816 4.823 9.800 1.00 95.00 86 ASN A O 1
ATOM 651 N N . TYR A 1 87 ? -6.197 2.677 9.587 1.00 95.31 87 TYR A N 1
ATOM 652 C CA . TYR A 1 87 ? -5.854 2.781 8.164 1.00 95.31 87 TYR A CA 1
ATOM 653 C C . TYR A 1 87 ? -7.050 3.068 7.259 1.00 95.31 87 TYR A C 1
ATOM 655 O O . TYR A 1 87 ? -6.839 3.580 6.164 1.00 95.31 87 TYR A O 1
ATOM 663 N N . VAL A 1 88 ? -8.286 2.764 7.670 1.00 95.06 88 VAL A N 1
ATOM 664 C CA . VAL A 1 88 ? -9.477 3.116 6.877 1.00 95.06 88 VAL A CA 1
ATOM 665 C C . VAL A 1 88 ? -9.588 4.630 6.791 1.00 95.06 88 VAL A C 1
ATOM 667 O O . VAL A 1 88 ? -9.638 5.185 5.695 1.00 95.06 88 VAL A O 1
ATOM 670 N N . ASN A 1 89 ? -9.538 5.303 7.940 1.00 96.00 89 ASN A N 1
ATOM 671 C CA . ASN A 1 89 ? -9.555 6.761 7.998 1.00 96.00 89 ASN A CA 1
ATOM 672 C C . ASN A 1 89 ? -8.312 7.344 7.334 1.00 96.00 89 ASN A C 1
ATOM 674 O O . ASN A 1 89 ? -8.436 8.179 6.444 1.00 96.00 89 ASN A O 1
ATOM 678 N N . GLY A 1 90 ? -7.133 6.845 7.706 1.00 97.25 90 GLY A N 1
ATOM 679 C CA . GLY A 1 90 ? -5.857 7.298 7.166 1.00 97.25 90 GLY A CA 1
ATOM 680 C C . GLY A 1 90 ? -5.791 7.257 5.642 1.00 97.25 90 GLY A C 1
ATOM 681 O O . GLY A 1 90 ? -5.511 8.270 5.010 1.00 97.25 90 GLY A O 1
ATOM 682 N N . ALA A 1 91 ? -6.118 6.113 5.035 1.00 96.50 91 ALA A N 1
ATOM 683 C CA . ALA A 1 91 ? -6.086 5.945 3.583 1.00 96.50 91 ALA A CA 1
ATOM 684 C C . ALA A 1 91 ? -7.192 6.732 2.858 1.00 96.50 91 ALA A C 1
ATOM 686 O O . ALA A 1 91 ? -7.033 7.087 1.691 1.00 96.50 91 ALA A O 1
ATOM 687 N N . ASN A 1 92 ? -8.327 6.993 3.514 1.00 95.75 92 ASN A N 1
ATOM 688 C CA . ASN A 1 92 ? -9.375 7.849 2.958 1.00 95.75 92 ASN A CA 1
ATOM 689 C C . ASN A 1 92 ? -8.961 9.321 2.962 1.00 95.75 92 ASN A C 1
ATOM 691 O O . ASN A 1 92 ? -9.126 9.982 1.946 1.00 95.75 92 ASN A O 1
ATOM 695 N N . ILE A 1 93 ? -8.411 9.803 4.076 1.00 96.75 93 ILE A N 1
ATOM 696 C CA . ILE A 1 93 ? -7.994 11.197 4.250 1.00 96.75 93 ILE A CA 1
ATOM 697 C C . ILE A 1 93 ? -6.786 11.508 3.368 1.00 96.75 93 ILE A C 1
ATOM 699 O O . ILE A 1 93 ? -6.791 12.506 2.665 1.00 96.75 93 ILE A O 1
ATOM 703 N N . ALA A 1 94 ? -5.772 10.641 3.363 1.00 94.88 94 ALA A N 1
ATOM 704 C CA . ALA A 1 94 ? -4.570 10.832 2.554 1.00 94.88 94 ALA A CA 1
ATOM 705 C C . ALA A 1 94 ? -4.832 10.784 1.039 1.00 94.88 94 ALA A C 1
ATOM 707 O O . ALA A 1 94 ? -4.046 11.317 0.261 1.00 94.88 94 ALA A O 1
ATOM 708 N N . GLY A 1 95 ? -5.882 10.073 0.620 1.00 89.75 95 GLY A N 1
ATOM 709 C CA . GLY A 1 95 ? -6.209 9.868 -0.789 1.00 89.75 95 GLY A CA 1
ATOM 710 C C . GLY A 1 95 ? -7.240 10.840 -1.367 1.00 89.75 95 GLY A C 1
ATOM 711 O O . GLY A 1 95 ? -7.509 10.740 -2.563 1.00 89.75 95 GLY A O 1
ATOM 712 N N . PHE A 1 96 ? -7.846 11.704 -0.546 1.00 91.81 96 PHE A N 1
ATOM 713 C CA . PHE A 1 96 ? -8.821 12.717 -0.961 1.00 91.81 96 PHE A CA 1
ATOM 714 C C . PHE A 1 96 ? -8.149 14.086 -1.082 1.00 91.81 96 PHE A C 1
ATOM 716 O O . PHE A 1 96 ? -8.369 14.746 -2.122 1.00 91.81 96 PHE A O 1
#

pLDDT: mean 96.1, std 3.15, range [71.88, 98.62]

Radius of gyration: 15.35 Å; chains: 1; bounding box: 35×25×42 Å